Protein AF-A0A7C9DVL4-F1 (afdb_monomer_lite)

InterPro domains:
  IPR001087 GDSL lipase/esterase [PF00657] (24-163)
  IPR036514 SGNH hydrolase superfamily [G3DSA:3.40.50.1110] (20-164)
  IPR044552 GDSL esterase/lipase GLIP1-5/GLL25 [PTHR45966] (24-163)

Structure (mmCIF, N/CA/C/O backbone):
data_AF-A0A7C9DVL4-F1
#
_entry.id   AF-A0A7C9DVL4-F1
#
loop_
_atom_site.group_PDB
_atom_site.id
_atom_site.type_symbol
_atom_site.label_atom_id
_atom_site.label_alt_id
_atom_site.label_comp_id
_atom_site.label_asym_id
_atom_site.label_entity_id
_atom_site.label_seq_id
_atom_site.pdbx_PDB_ins_code
_atom_site.Cartn_x
_atom_site.Cartn_y
_atom_site.Cartn_z
_atom_site.occupancy
_atom_site.B_iso_or_equiv
_atom_site.auth_seq_id
_atom_site.auth_comp_id
_atom_site.auth_asym_id
_atom_site.auth_atom_id
_atom_site.pdbx_PDB_model_num
ATOM 1 N N . VAL A 1 1 ? -5.302 -23.979 15.397 1.00 28.20 1 VAL A N 1
ATOM 2 C CA . VAL A 1 1 ? -4.785 -22.650 15.802 1.00 28.20 1 VAL A CA 1
ATOM 3 C C . VAL A 1 1 ? -5.738 -21.597 15.249 1.00 28.20 1 VAL A C 1
ATOM 5 O O . VAL A 1 1 ? -5.892 -21.516 14.040 1.00 28.20 1 VAL A O 1
ATOM 8 N N . LEU A 1 2 ? -6.491 -20.924 16.126 1.00 23.06 2 LEU A N 1
ATOM 9 C CA . LEU A 1 2 ? -7.558 -19.970 15.787 1.00 23.06 2 LEU A CA 1
ATOM 10 C C . LEU A 1 2 ? -6.988 -18.734 15.062 1.00 23.06 2 LEU A C 1
ATOM 12 O O . LEU A 1 2 ? -6.242 -17.966 15.665 1.00 23.06 2 LEU A O 1
ATOM 16 N N . PHE A 1 3 ? -7.382 -18.495 13.810 1.00 25.14 3 PHE A N 1
ATOM 17 C CA . PHE A 1 3 ? -7.112 -17.235 13.111 1.00 25.14 3 PHE A CA 1
ATOM 18 C C . PHE A 1 3 ? -8.127 -16.173 13.559 1.00 25.14 3 PHE A C 1
ATOM 20 O O . PHE A 1 3 ? -9.204 -16.042 12.986 1.00 25.14 3 PHE A O 1
ATOM 27 N N . ARG A 1 4 ? -7.804 -15.410 14.608 1.00 27.41 4 ARG A N 1
ATOM 28 C CA . ARG A 1 4 ? -8.472 -14.131 14.889 1.00 27.41 4 ARG A CA 1
ATOM 29 C C . ARG A 1 4 ? -7.526 -12.998 14.486 1.00 27.41 4 ARG A C 1
ATOM 31 O O . ARG A 1 4 ? -6.366 -12.990 14.884 1.00 27.41 4 ARG A O 1
ATOM 38 N N . SER A 1 5 ? -8.063 -12.077 13.684 1.00 27.39 5 SER A N 1
ATOM 39 C CA . SER A 1 5 ? -7.445 -10.843 13.171 1.00 27.39 5 SER A CA 1
ATOM 40 C C . SER A 1 5 ? -6.625 -10.984 11.886 1.00 27.39 5 SER A C 1
ATOM 42 O O . SER A 1 5 ? -5.397 -11.071 11.900 1.00 27.39 5 SER A O 1
ATOM 44 N N . LEU A 1 6 ? -7.335 -10.922 10.756 1.00 29.94 6 LEU A N 1
ATOM 45 C CA . LEU A 1 6 ? -6.768 -10.787 9.420 1.00 29.94 6 LEU A CA 1
ATOM 46 C C . LEU A 1 6 ? -7.499 -9.648 8.692 1.00 29.94 6 LEU A C 1
ATOM 48 O O . LEU A 1 6 ? -8.705 -9.743 8.474 1.00 29.94 6 LEU A O 1
ATOM 52 N N . ARG A 1 7 ? -6.819 -8.524 8.414 1.00 38.22 7 ARG A N 1
ATOM 53 C CA . ARG A 1 7 ? -7.436 -7.317 7.817 1.00 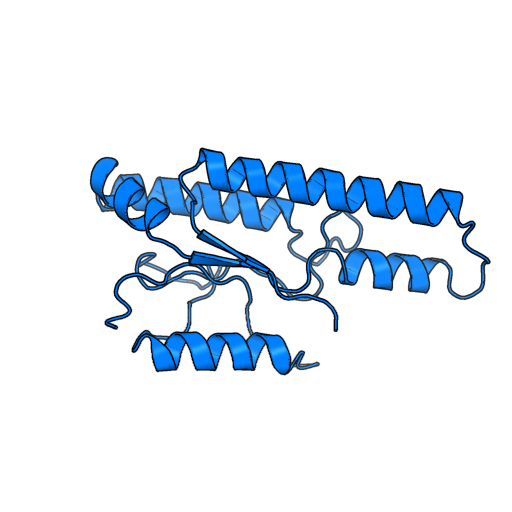38.22 7 ARG A CA 1
ATOM 54 C C . ARG A 1 7 ? -6.453 -6.504 6.980 1.00 38.22 7 ARG A C 1
ATOM 56 O O . ARG A 1 7 ? -5.449 -6.108 7.530 1.00 38.22 7 ARG A O 1
ATOM 63 N N . LEU A 1 8 ? -6.862 -6.132 5.765 1.00 37.38 8 LEU A N 1
ATOM 64 C CA . LEU A 1 8 ? -6.271 -5.170 4.809 1.00 37.38 8 LEU A CA 1
ATOM 65 C C . LEU A 1 8 ? -5.577 -5.806 3.594 1.00 37.38 8 LEU A C 1
ATOM 67 O O . LEU A 1 8 ? -4.366 -5.949 3.501 1.00 37.38 8 LEU A O 1
ATOM 71 N N . MET A 1 9 ? -6.389 -6.162 2.602 1.00 39.88 9 MET A N 1
ATOM 72 C CA . MET A 1 9 ? -5.908 -6.726 1.346 1.00 39.88 9 MET A CA 1
ATOM 73 C C . MET A 1 9 ? -6.188 -5.775 0.195 1.00 39.88 9 MET A C 1
ATOM 75 O O . MET A 1 9 ? -7.332 -5.397 -0.053 1.00 39.88 9 MET A O 1
ATOM 79 N N . LEU A 1 10 ? -5.122 -5.409 -0.507 1.00 34.91 10 LEU A N 1
ATOM 80 C CA . LEU A 1 10 ? -5.144 -4.605 -1.717 1.00 34.91 10 LEU A CA 1
ATOM 81 C C . LEU A 1 10 ? -5.549 -5.500 -2.908 1.00 34.91 10 LEU A C 1
ATOM 83 O O . LEU A 1 10 ? -4.799 -6.397 -3.254 1.00 34.91 10 LEU A O 1
ATOM 87 N N . SER A 1 11 ? -6.731 -5.281 -3.505 1.00 36.06 11 SER A N 1
ATOM 88 C CA . SER A 1 11 ? -6.993 -5.170 -4.969 1.00 36.06 11 SER A CA 1
ATOM 89 C C . SER A 1 11 ? -8.441 -5.444 -5.401 1.00 36.06 11 SER A C 1
ATOM 91 O O . SER A 1 11 ? -9.097 -6.379 -4.926 1.00 36.06 11 SER A O 1
ATOM 93 N N . GLN A 1 12 ? -8.973 -4.614 -6.319 1.00 37.31 12 GLN A N 1
ATOM 94 C CA . GLN A 1 12 ? -10.353 -4.690 -6.821 1.00 37.31 12 GLN A CA 1
ATOM 95 C C . GLN A 1 12 ? -10.485 -5.503 -8.110 1.00 37.31 12 GLN A C 1
ATOM 97 O O . GLN A 1 12 ? -9.599 -5.549 -8.955 1.00 37.31 12 GLN A O 1
ATOM 102 N N . ARG A 1 13 ? -11.647 -6.145 -8.228 1.00 33.88 13 ARG A N 1
ATOM 103 C CA . ARG A 1 13 ? -12.195 -6.801 -9.414 1.00 33.88 13 ARG A CA 1
ATOM 104 C C . ARG A 1 13 ? -12.927 -5.748 -10.253 1.00 33.88 13 ARG A C 1
ATOM 106 O O . ARG A 1 13 ? -13.837 -5.133 -9.711 1.00 33.88 13 ARG A O 1
ATOM 113 N N . LEU A 1 14 ? -12.602 -5.604 -11.539 1.00 34.69 14 LEU A N 1
ATOM 114 C CA . LEU A 1 14 ? -13.548 -5.222 -12.595 1.00 34.69 14 LEU A CA 1
ATOM 115 C C . LEU A 1 14 ? -13.080 -5.790 -13.945 1.00 34.69 14 LEU A C 1
ATOM 117 O O . LEU A 1 14 ? -11.909 -6.090 -14.146 1.00 34.69 14 LEU A O 1
ATOM 121 N N . LEU A 1 15 ? -14.081 -6.048 -14.777 1.00 31.39 15 LEU A N 1
ATOM 122 C CA . LEU A 1 15 ? -14.135 -6.923 -15.945 1.00 31.39 15 LEU A CA 1
ATOM 123 C C . LEU A 1 15 ? -13.159 -6.527 -17.068 1.00 31.39 15 LEU A C 1
ATOM 125 O O . LEU A 1 15 ? -12.993 -5.343 -17.330 1.00 31.39 15 LEU A O 1
ATOM 129 N N . GLN A 1 16 ? -12.646 -7.549 -17.775 1.00 29.28 16 GLN A N 1
ATOM 130 C CA . GLN A 1 16 ? -11.661 -7.553 -18.881 1.00 29.28 16 GLN A CA 1
ATOM 131 C C . GLN A 1 16 ? -10.206 -7.783 -18.410 1.00 29.28 16 GLN A C 1
ATOM 133 O O . GLN A 1 16 ? -9.458 -6.849 -18.150 1.00 29.28 16 GLN A O 1
ATOM 138 N N . GLY A 1 17 ? -9.800 -9.059 -18.326 1.00 34.09 17 GLY A N 1
ATOM 139 C CA . GLY A 1 17 ? -8.406 -9.468 -18.083 1.00 34.09 17 GLY A CA 1
ATOM 140 C C . GLY A 1 17 ? -8.127 -9.886 -16.640 1.00 34.09 17 GLY A C 1
ATOM 141 O O . GLY A 1 17 ? -7.572 -9.140 -15.840 1.00 34.09 17 GLY A O 1
ATOM 142 N N . ILE A 1 18 ? -8.534 -11.100 -16.287 1.00 36.97 18 ILE A N 1
ATOM 143 C CA . ILE A 1 18 ? -8.378 -11.640 -14.941 1.00 36.97 18 ILE A CA 1
ATOM 144 C C . ILE A 1 18 ? -6.893 -11.965 -14.681 1.00 36.97 18 ILE A C 1
ATOM 146 O O . ILE A 1 18 ? -6.359 -12.913 -15.249 1.00 36.97 18 ILE A O 1
ATOM 150 N N . HIS A 1 19 ? -6.242 -11.273 -13.741 1.00 49.50 19 HIS A N 1
ATOM 151 C CA . HIS A 1 19 ? -5.113 -11.865 -13.009 1.00 49.50 19 HIS A CA 1
ATOM 152 C C . HIS A 1 19 ? -5.696 -12.853 -11.982 1.00 49.50 19 HIS A C 1
ATOM 154 O O . HIS A 1 19 ? -5.961 -12.496 -10.832 1.00 49.50 19 HIS A O 1
ATOM 160 N N . HIS A 1 20 ? -5.997 -14.080 -12.427 1.00 48.81 20 HIS A N 1
ATOM 161 C CA . HIS A 1 20 ? -6.745 -15.092 -11.655 1.00 48.81 20 HIS A CA 1
ATOM 162 C C . HIS A 1 20 ? -6.143 -15.349 -10.266 1.00 48.81 20 HIS A C 1
ATOM 164 O O . HIS A 1 20 ? -6.876 -15.556 -9.302 1.00 48.81 20 HIS A O 1
ATOM 170 N N . SER A 1 21 ? -4.822 -15.251 -10.142 1.00 56.09 21 SER A N 1
ATOM 171 C CA . SER A 1 21 ? -4.053 -15.586 -8.943 1.00 56.09 21 SER A CA 1
ATOM 172 C C . SER A 1 21 ? -4.356 -14.677 -7.749 1.00 56.09 21 SER A C 1
ATOM 174 O O . SER A 1 21 ? -4.594 -15.169 -6.648 1.00 56.09 21 SER A O 1
ATOM 176 N N . ALA A 1 22 ? -4.398 -13.357 -7.956 1.00 62.06 22 ALA A N 1
ATOM 177 C CA . ALA A 1 22 ? -4.642 -12.399 -6.877 1.00 62.06 22 ALA A CA 1
ATOM 178 C C . ALA A 1 22 ? -6.089 -12.488 -6.367 1.00 62.06 22 ALA A C 1
ATOM 180 O O . ALA A 1 22 ? -6.340 -12.504 -5.164 1.00 62.06 22 ALA A O 1
ATOM 181 N N . PHE A 1 23 ? -7.072 -12.614 -7.271 1.00 67.88 23 PHE A N 1
ATOM 182 C CA . PHE A 1 23 ? -8.474 -12.803 -6.877 1.00 67.88 23 PHE A CA 1
ATOM 183 C C . PHE A 1 23 ? -8.695 -14.095 -6.084 1.00 67.88 23 PHE A C 1
ATOM 185 O O . PHE A 1 23 ? -9.399 -14.069 -5.075 1.00 67.88 23 PHE A O 1
ATOM 192 N N . LEU A 1 24 ? -8.070 -15.197 -6.502 1.00 67.44 24 LEU A N 1
ATOM 193 C CA . LEU A 1 24 ? -8.171 -16.478 -5.807 1.00 67.44 24 LEU A CA 1
ATOM 194 C C . LEU A 1 24 ? -7.501 -16.447 -4.433 1.00 67.44 24 LEU A C 1
ATOM 196 O O . LEU A 1 24 ? -8.101 -16.925 -3.474 1.00 67.44 24 LEU A O 1
ATOM 200 N N . LEU A 1 25 ? -6.322 -15.827 -4.310 1.00 70.50 25 LEU A N 1
ATOM 201 C CA . LEU A 1 25 ? -5.671 -15.630 -3.013 1.00 70.50 25 LEU A CA 1
ATOM 202 C C . LEU A 1 25 ? -6.577 -14.831 -2.068 1.00 70.50 25 LEU A C 1
ATOM 204 O O . LEU A 1 25 ? -6.744 -15.199 -0.906 1.00 70.50 25 LEU A O 1
ATOM 208 N N . LYS A 1 26 ? -7.238 -13.788 -2.586 1.00 68.44 26 LYS A N 1
ATOM 209 C CA . LYS A 1 26 ? -8.190 -12.996 -1.804 1.00 68.44 26 LYS A CA 1
ATOM 210 C C . LYS A 1 26 ? -9.396 -13.788 -1.338 1.00 68.44 26 LYS A C 1
ATOM 212 O O . LYS A 1 26 ? -9.740 -13.742 -0.159 1.00 68.44 26 LYS A O 1
ATOM 217 N N . LEU A 1 27 ? -10.006 -14.530 -2.252 1.00 70.44 27 LEU A N 1
ATOM 218 C CA . LEU A 1 27 ? -11.150 -15.373 -1.944 1.00 70.44 27 LEU A CA 1
ATOM 219 C C . LEU A 1 27 ? -10.791 -16.445 -0.911 1.00 70.44 27 LEU A C 1
ATOM 221 O O . LEU A 1 27 ? -11.521 -16.612 0.061 1.00 70.44 27 LEU A O 1
ATOM 225 N N . PHE A 1 28 ? -9.644 -17.105 -1.081 1.00 71.94 28 PHE A N 1
ATOM 226 C CA . PHE A 1 28 ? -9.153 -18.127 -0.162 1.00 71.94 28 PHE A CA 1
ATOM 227 C C . PHE A 1 28 ? -8.931 -17.571 1.246 1.00 71.94 28 PHE A C 1
ATOM 229 O O . PHE A 1 28 ? -9.367 -18.172 2.227 1.00 71.94 28 PHE A O 1
ATOM 236 N N . ILE A 1 29 ? -8.292 -16.404 1.353 1.00 71.31 29 ILE A N 1
ATOM 237 C CA . ILE A 1 29 ? -8.017 -15.763 2.639 1.00 71.31 29 ILE A CA 1
ATOM 238 C C . ILE A 1 29 ? -9.318 -15.316 3.325 1.00 71.31 29 ILE A C 1
ATOM 240 O O . ILE A 1 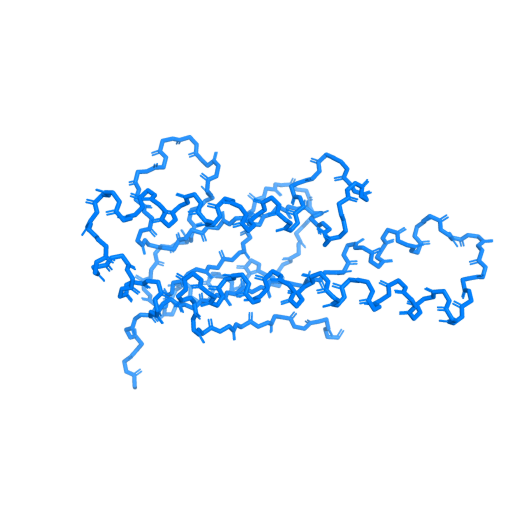29 ? -9.511 -15.615 4.505 1.00 71.31 29 ILE A O 1
ATOM 244 N N . SER A 1 30 ? -10.236 -14.663 2.601 1.00 72.75 30 SER A N 1
ATOM 245 C CA . SER A 1 30 ? -11.551 -14.278 3.136 1.00 72.75 30 SER A CA 1
ATOM 246 C C . SER A 1 30 ? -12.352 -15.491 3.609 1.00 72.75 30 SER A C 1
ATOM 248 O O . SER A 1 30 ? -12.872 -15.485 4.725 1.00 72.75 30 SER A O 1
ATOM 250 N N . GLN A 1 31 ? -12.399 -16.557 2.805 1.00 76.19 31 GLN A N 1
ATOM 251 C CA . GLN A 1 31 ? -13.126 -17.781 3.136 1.00 76.19 31 GLN A CA 1
ATOM 252 C C . GLN A 1 31 ? -12.518 -18.499 4.347 1.00 76.19 31 GLN A C 1
ATOM 254 O O . GLN A 1 31 ? -13.250 -18.899 5.249 1.00 76.19 31 GLN A O 1
ATOM 259 N N . SER A 1 32 ? -11.187 -18.594 4.414 1.00 72.06 32 SER A N 1
ATOM 260 C CA . SER A 1 32 ? -10.474 -19.212 5.541 1.00 72.06 32 SER A CA 1
ATOM 261 C C . SER A 1 32 ? -10.640 -18.428 6.846 1.00 72.06 32 SER A C 1
ATOM 263 O O . SER A 1 32 ? -10.648 -19.015 7.925 1.00 72.06 32 SER A O 1
ATOM 265 N N . ALA A 1 33 ? -10.787 -17.103 6.758 1.00 70.31 33 ALA A N 1
ATOM 266 C CA . ALA A 1 33 ? -11.014 -16.229 7.907 1.00 70.31 33 ALA A CA 1
ATOM 267 C C . ALA A 1 33 ? -12.501 -16.085 8.291 1.00 70.31 33 ALA A C 1
ATOM 269 O O . ALA A 1 33 ? -12.800 -15.447 9.301 1.00 70.31 33 ALA A O 1
ATOM 270 N N . GLY A 1 34 ? -13.433 -16.633 7.500 1.00 76.06 34 GLY A N 1
ATOM 271 C CA . GLY A 1 34 ? -14.874 -16.438 7.695 1.00 76.06 34 GLY A CA 1
ATOM 272 C C . GLY A 1 34 ? -15.319 -14.977 7.539 1.00 76.06 34 GLY A C 1
ATOM 273 O O . GLY A 1 34 ? -16.277 -14.552 8.182 1.00 76.06 34 GLY A O 1
ATOM 274 N N . LEU A 1 35 ? -14.601 -14.192 6.730 1.00 75.12 35 LEU A N 1
ATOM 275 C CA . LEU A 1 35 ? -14.854 -12.768 6.507 1.00 75.12 35 LEU A CA 1
ATOM 276 C C . LEU A 1 35 ? -15.428 -12.521 5.105 1.00 75.12 35 LEU A C 1
ATOM 278 O O . LEU A 1 35 ? -15.110 -13.262 4.171 1.00 75.12 35 LEU A O 1
ATOM 282 N N . PRO A 1 36 ? -16.237 -11.459 4.917 1.00 79.12 36 PRO A N 1
ATOM 283 C CA . PRO A 1 36 ? -16.629 -11.040 3.579 1.00 79.12 36 PRO A CA 1
ATOM 284 C C . PRO A 1 36 ? -15.399 -10.633 2.756 1.00 79.12 36 PRO A C 1
ATOM 286 O O . PRO A 1 36 ? -14.325 -10.337 3.289 1.00 79.12 36 PRO A O 1
ATOM 289 N N . LEU A 1 37 ? -15.558 -10.608 1.433 1.00 77.69 37 LEU A N 1
ATOM 290 C CA . LEU A 1 37 ? -14.533 -10.053 0.555 1.00 77.69 37 LEU A CA 1
ATOM 291 C C . LEU A 1 37 ? -14.322 -8.560 0.873 1.00 77.69 37 LEU A C 1
ATOM 293 O O . LEU A 1 37 ? -15.314 -7.846 1.043 1.00 77.69 37 LEU A O 1
ATOM 297 N N . PRO A 1 38 ? -13.065 -8.076 0.920 1.00 78.38 38 PRO A N 1
ATOM 298 C CA . PRO A 1 38 ? -12.772 -6.672 1.167 1.00 78.38 38 PRO A CA 1
ATOM 299 C C . PRO A 1 38 ? -13.463 -5.760 0.157 1.00 78.38 38 PRO A C 1
ATOM 301 O O . PRO A 1 38 ? -13.355 -5.953 -1.060 1.00 78.38 38 PRO A O 1
ATOM 304 N N . GLU A 1 39 ? -14.145 -4.740 0.668 1.00 82.94 39 GLU A N 1
ATOM 305 C CA . GLU A 1 39 ? -14.821 -3.775 -0.186 1.00 82.94 39 GLU A CA 1
ATOM 306 C C . GLU A 1 39 ? -13.830 -2.756 -0.763 1.00 82.94 39 GLU A C 1
ATOM 308 O O . GLU A 1 39 ? -12.845 -2.402 -0.109 1.00 82.94 39 GLU A O 1
ATOM 313 N N . PRO A 1 40 ? -14.077 -2.246 -1.977 1.00 84.44 40 PRO A N 1
ATOM 314 C CA . PRO A 1 40 ? -13.249 -1.202 -2.560 1.00 84.44 40 PRO A CA 1
ATOM 315 C C . PRO A 1 40 ? -13.400 0.113 -1.800 1.00 84.44 40 PRO A C 1
ATOM 317 O O . PRO A 1 40 ? -14.526 0.536 -1.537 1.00 84.44 40 PRO A O 1
ATOM 320 N N . TYR A 1 41 ? -12.291 0.800 -1.521 1.00 84.38 41 TYR A N 1
ATOM 321 C CA . TYR A 1 41 ? -12.316 2.080 -0.805 1.00 84.38 41 TYR A CA 1
ATOM 322 C C . TYR A 1 41 ? -13.169 3.138 -1.518 1.00 84.38 41 TYR A C 1
ATOM 324 O O . TYR A 1 41 ? -13.927 3.858 -0.876 1.00 84.38 41 TYR A O 1
ATOM 332 N N . LEU A 1 42 ? -13.099 3.184 -2.851 1.00 85.44 42 LEU A N 1
ATOM 333 C CA . LEU A 1 42 ? -13.840 4.144 -3.673 1.00 85.44 42 LEU A CA 1
ATOM 334 C C . LEU A 1 42 ? -15.295 3.732 -3.950 1.00 85.44 42 LEU A C 1
ATOM 336 O O . LEU A 1 42 ? -15.970 4.366 -4.760 1.00 85.44 42 LEU A O 1
ATOM 340 N N . ARG A 1 43 ? -15.809 2.675 -3.305 1.00 86.06 43 ARG A N 1
ATOM 341 C CA . ARG A 1 43 ? -17.212 2.280 -3.460 1.00 86.06 43 ARG A CA 1
ATOM 342 C C . ARG A 1 43 ? -18.129 3.362 -2.864 1.00 86.06 43 ARG A C 1
ATOM 344 O O . ARG A 1 43 ? -18.010 3.663 -1.673 1.00 86.06 43 ARG A O 1
ATOM 351 N N . PRO A 1 44 ? -19.101 3.895 -3.628 1.00 84.06 44 PRO A N 1
ATOM 352 C CA . PRO A 1 44 ? -20.082 4.826 -3.083 1.00 84.06 44 PRO A CA 1
ATOM 353 C C . PRO A 1 44 ? -20.844 4.213 -1.900 1.00 84.06 44 PRO A C 1
ATOM 355 O O . PRO A 1 44 ? -21.314 3.075 -1.968 1.00 84.06 44 PRO A O 1
ATOM 358 N N . GLY A 1 45 ? -20.970 4.969 -0.807 1.00 83.94 45 GLY A N 1
ATOM 359 C CA . GLY A 1 45 ? -21.710 4.540 0.384 1.00 83.94 45 GLY A CA 1
ATOM 360 C C . GLY A 1 45 ? -20.957 3.590 1.322 1.00 83.94 45 GLY A C 1
ATOM 361 O O . GLY A 1 45 ? -21.590 2.983 2.189 1.00 83.94 45 GLY A O 1
ATOM 362 N N . LEU A 1 46 ? -19.634 3.455 1.187 1.00 82.44 46 LEU A N 1
ATOM 363 C CA . LEU A 1 46 ? -18.808 2.718 2.143 1.00 82.44 46 LEU A CA 1
ATOM 364 C C . LEU A 1 46 ? -18.854 3.391 3.529 1.00 82.44 46 LEU A C 1
ATOM 366 O O . LEU A 1 46 ? -18.421 4.530 3.697 1.00 82.44 46 LEU A O 1
ATOM 370 N N . LYS A 1 47 ? -19.392 2.683 4.529 1.00 79.75 47 LYS A N 1
ATOM 371 C CA . LYS A 1 47 ? -19.553 3.195 5.907 1.00 79.75 47 LYS A CA 1
ATOM 372 C C . LYS A 1 47 ? -18.649 2.515 6.930 1.00 79.75 47 LYS A C 1
ATOM 374 O O . LYS A 1 47 ? -18.434 3.067 8.007 1.00 79.75 47 LYS A O 1
ATOM 379 N N . THR A 1 48 ? -18.147 1.322 6.618 1.00 79.38 48 THR A N 1
ATOM 380 C CA . THR A 1 48 ? -17.462 0.456 7.579 1.00 79.38 48 THR A CA 1
ATOM 381 C C . THR A 1 48 ? -16.110 0.021 7.039 1.00 79.38 48 THR A C 1
ATOM 383 O O . THR A 1 48 ? -16.029 -0.629 6.006 1.00 79.38 48 THR A O 1
ATOM 386 N N . TYR A 1 49 ? -15.054 0.332 7.788 1.00 79.75 49 TYR A N 1
ATOM 387 C CA . TYR A 1 49 ? -13.665 0.036 7.413 1.00 79.75 49 TYR A CA 1
ATOM 388 C C . TYR A 1 49 ? -13.087 -1.181 8.144 1.00 79.75 49 TYR A C 1
ATOM 390 O O . TYR A 1 49 ? -11.953 -1.594 7.916 1.00 79.75 49 TYR A O 1
ATOM 398 N N . THR A 1 50 ? -13.864 -1.774 9.050 1.00 74.19 50 THR A N 1
ATOM 399 C CA . THR A 1 50 ? -13.393 -2.853 9.913 1.00 74.19 50 THR A CA 1
ATOM 400 C C . THR A 1 50 ? -13.265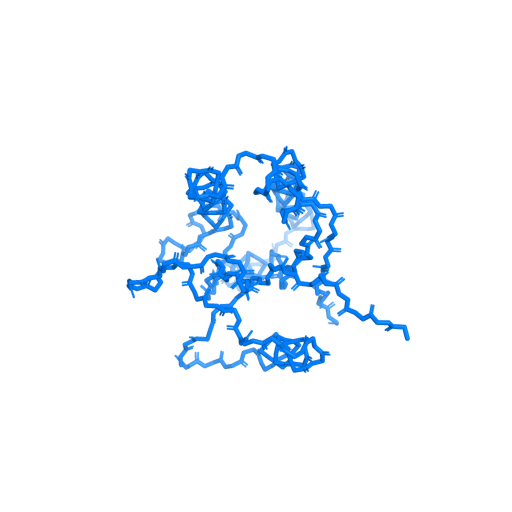 -4.174 9.164 1.00 74.19 50 THR A C 1
ATOM 402 O O . THR A 1 50 ? -12.324 -4.900 9.421 1.00 74.19 50 THR A O 1
ATOM 405 N N . ASN A 1 51 ? -14.106 -4.503 8.187 1.00 75.25 51 ASN A N 1
ATOM 406 C CA . ASN A 1 51 ? -14.092 -5.839 7.565 1.00 75.25 51 ASN A CA 1
ATOM 407 C C . ASN A 1 51 ? -13.020 -6.037 6.474 1.00 75.25 51 ASN A C 1
ATOM 409 O O . ASN A 1 51 ? -13.092 -6.986 5.702 1.00 75.25 51 ASN A O 1
ATOM 413 N N . GLY A 1 52 ? -12.002 -5.174 6.449 1.00 75.31 52 GLY A N 1
ATOM 414 C CA . GLY A 1 52 ? -10.984 -5.146 5.407 1.00 75.31 52 GLY A CA 1
ATOM 415 C C . GLY A 1 52 ? -11.423 -4.276 4.234 1.00 75.31 52 GLY A C 1
ATOM 416 O O . GLY A 1 52 ? -12.549 -4.375 3.754 1.00 75.31 52 GLY A O 1
ATOM 417 N N . ILE A 1 53 ? -10.511 -3.417 3.788 1.00 84.25 53 ILE A N 1
ATOM 418 C CA . ILE A 1 53 ? -10.715 -2.489 2.678 1.00 84.25 53 ILE A CA 1
ATOM 419 C C . ILE A 1 53 ? -9.647 -2.739 1.632 1.00 84.25 53 ILE A C 1
ATOM 421 O O . ILE A 1 53 ? -8.500 -3.060 1.950 1.00 84.25 53 ILE A O 1
ATOM 425 N N . ASN A 1 54 ? -10.057 -2.568 0.390 1.00 83.88 54 ASN A N 1
ATOM 426 C CA . ASN A 1 54 ? -9.244 -2.756 -0.778 1.00 83.88 54 ASN A CA 1
ATOM 427 C C . ASN A 1 54 ? -9.013 -1.410 -1.484 1.00 83.88 54 ASN A C 1
ATOM 429 O O . ASN A 1 54 ? -9.956 -0.761 -1.937 1.00 83.88 54 ASN A O 1
ATOM 433 N N . PHE A 1 55 ? -7.741 -1.038 -1.613 1.00 84.19 55 PHE A N 1
ATOM 434 C CA . PHE A 1 55 ? -7.310 0.196 -2.268 1.00 84.19 55 PHE A CA 1
ATOM 435 C C . PHE A 1 55 ? -6.739 -0.020 -3.672 1.00 84.19 55 PHE A C 1
ATOM 437 O O . PHE A 1 55 ? -6.523 0.958 -4.377 1.00 84.19 55 PHE A O 1
ATOM 444 N N . ALA A 1 56 ? -6.472 -1.259 -4.098 1.00 77.69 56 ALA A N 1
ATOM 445 C CA . ALA A 1 56 ? -5.691 -1.447 -5.315 1.00 77.69 56 ALA A CA 1
ATOM 446 C C . ALA A 1 56 ? -6.497 -1.237 -6.593 1.00 77.69 56 ALA A C 1
ATOM 448 O O . ALA A 1 56 ? -7.632 -1.702 -6.738 1.00 77.69 56 ALA A O 1
ATOM 449 N N . SER A 1 57 ? -5.824 -0.589 -7.538 1.00 79.94 57 SER A N 1
ATOM 450 C CA . SER A 1 57 ? -6.305 -0.312 -8.882 1.00 79.94 57 SER A CA 1
ATOM 451 C C . SER A 1 57 ? -5.637 -1.222 -9.903 1.00 79.94 57 SER A C 1
ATOM 453 O O . SER A 1 57 ? -4.444 -1.524 -9.818 1.00 79.94 57 SER A O 1
ATOM 455 N N . ALA A 1 58 ? -6.401 -1.614 -10.921 1.00 75.31 58 ALA A N 1
ATOM 456 C CA . ALA A 1 58 ? -5.844 -2.271 -12.092 1.00 75.31 58 ALA A CA 1
ATOM 457 C C . ALA A 1 58 ? -4.801 -1.361 -12.756 1.00 75.31 58 ALA A C 1
ATOM 459 O O . ALA A 1 58 ? -4.963 -0.140 -12.788 1.00 75.31 58 ALA A O 1
ATOM 460 N N . SER A 1 59 ? -3.738 -1.964 -13.294 1.00 78.00 59 SER A N 1
ATOM 461 C CA . SER A 1 59 ? -2.630 -1.242 -13.935 1.00 78.00 59 SER A CA 1
ATOM 462 C C . SER A 1 59 ? -1.917 -0.212 -13.047 1.00 78.00 59 SER A C 1
ATOM 464 O O . SER A 1 59 ? -1.227 0.652 -13.582 1.00 78.00 59 SER A O 1
ATOM 466 N N . ALA A 1 60 ? -2.069 -0.282 -11.720 1.00 81.00 60 ALA A N 1
ATOM 467 C CA . ALA A 1 60 ? -1.361 0.609 -10.814 1.00 81.00 60 ALA A CA 1
ATOM 468 C C . ALA A 1 60 ? 0.154 0.448 -10.967 1.00 81.00 60 ALA A C 1
ATOM 470 O O . ALA A 1 60 ? 0.673 -0.674 -10.967 1.00 81.00 60 ALA A O 1
ATOM 471 N N . CYS A 1 61 ? 0.831 1.581 -11.083 1.00 83.88 61 CYS A N 1
ATOM 472 C CA . CYS A 1 61 ? 2.281 1.685 -11.107 1.00 83.88 61 CYS A CA 1
ATOM 473 C C . CYS A 1 61 ? 2.778 2.230 -9.767 1.00 83.88 61 CYS A C 1
ATOM 475 O O . CYS A 1 61 ? 2.041 2.906 -9.043 1.00 83.88 61 CYS A O 1
ATOM 477 N N . VAL A 1 62 ? 4.023 1.913 -9.432 1.00 86.50 62 VAL A N 1
ATOM 478 C CA . VAL A 1 62 ? 4.720 2.519 -8.293 1.00 86.50 62 VAL A CA 1
ATOM 479 C C . VAL A 1 62 ? 5.145 3.934 -8.644 1.00 86.50 62 VAL A C 1
ATOM 481 O O . VAL A 1 62 ? 4.987 4.843 -7.833 1.00 86.50 62 VAL A O 1
ATOM 484 N N . LEU A 1 63 ? 5.682 4.110 -9.850 1.00 88.06 63 LEU A N 1
ATOM 485 C CA . LEU A 1 63 ? 6.101 5.404 -10.352 1.00 88.06 63 LEU A CA 1
ATOM 486 C C . LEU A 1 63 ? 4.875 6.197 -10.814 1.00 88.06 63 LEU A C 1
ATOM 488 O O . LEU A 1 63 ? 4.036 5.719 -11.586 1.00 88.06 63 LEU A O 1
ATOM 492 N N . VAL A 1 64 ? 4.788 7.433 -10.331 1.00 86.94 64 VAL A N 1
ATOM 493 C CA . VAL A 1 64 ? 3.708 8.365 -10.663 1.00 86.94 64 VAL A CA 1
ATOM 494 C C . VAL A 1 64 ? 3.806 8.759 -12.137 1.00 86.94 64 VAL A C 1
ATOM 496 O O . VAL A 1 64 ? 4.891 8.970 -12.673 1.00 86.94 64 VAL A O 1
ATOM 499 N N . GLY A 1 65 ? 2.661 8.861 -12.811 1.00 81.25 65 GLY A N 1
ATOM 500 C CA . GLY A 1 65 ? 2.588 9.350 -14.191 1.00 81.25 65 GLY A CA 1
ATOM 501 C C . GLY A 1 65 ? 2.902 8.319 -15.280 1.00 81.25 65 GLY A C 1
ATOM 502 O O . GLY A 1 65 ? 2.628 8.593 -16.444 1.00 81.25 65 GLY A O 1
ATOM 503 N N . VAL A 1 66 ? 3.370 7.112 -14.933 1.00 80.06 66 VAL A N 1
ATOM 504 C CA . VAL A 1 66 ? 3.581 6.019 -15.908 1.00 80.06 66 VAL A CA 1
ATOM 505 C C . VAL A 1 66 ? 2.262 5.593 -16.560 1.00 80.06 66 VAL A C 1
ATOM 507 O O . VAL A 1 66 ? 2.207 5.298 -17.753 1.00 80.06 66 VAL A O 1
ATOM 510 N N . ARG A 1 67 ? 1.170 5.594 -15.787 1.00 81.25 67 ARG A N 1
ATOM 511 C CA . ARG A 1 67 ? -0.196 5.370 -16.280 1.00 81.25 67 ARG A CA 1
ATOM 512 C C . ARG A 1 67 ? -1.160 6.358 -15.629 1.00 81.25 67 ARG A C 1
ATOM 514 O O . ARG A 1 67 ? -1.794 6.004 -14.642 1.00 81.25 67 ARG A O 1
ATOM 521 N N . PRO A 1 68 ? -1.321 7.571 -16.189 1.00 78.94 68 PRO A N 1
ATOM 522 C CA . PRO A 1 68 ? -2.103 8.644 -15.565 1.00 78.94 68 PRO A CA 1
ATOM 523 C C . PRO A 1 68 ? -3.581 8.304 -15.325 1.00 78.94 68 PRO A C 1
ATOM 525 O O . PRO A 1 68 ? -4.220 8.889 -14.461 1.00 78.94 68 PRO A O 1
ATOM 528 N N . ALA A 1 69 ? -4.134 7.361 -16.093 1.00 80.69 69 ALA A N 1
ATOM 529 C CA . ALA A 1 69 ? -5.512 6.901 -15.936 1.00 80.69 69 ALA A CA 1
ATOM 530 C C . ALA A 1 69 ? -5.703 5.884 -14.790 1.00 80.69 69 ALA A C 1
ATOM 532 O O . ALA A 1 69 ? -6.840 5.554 -14.457 1.00 80.69 69 ALA A O 1
ATOM 533 N N . ALA A 1 70 ? -4.618 5.352 -14.215 1.00 79.19 70 ALA A N 1
ATOM 534 C CA . ALA A 1 70 ? -4.662 4.403 -13.107 1.00 79.19 70 ALA A CA 1
ATOM 535 C C . ALA A 1 70 ? -4.378 5.108 -11.775 1.00 79.19 70 ALA A C 1
ATOM 537 O O . ALA A 1 70 ? -3.612 6.066 -11.715 1.00 79.19 70 ALA A O 1
ATOM 538 N N . ILE A 1 71 ? -4.954 4.590 -10.687 1.00 83.56 71 ILE A N 1
ATOM 539 C CA . ILE A 1 71 ? -4.616 5.043 -9.334 1.00 83.56 71 ILE A CA 1
ATOM 540 C C . ILE A 1 71 ? -3.279 4.402 -8.958 1.00 83.56 71 ILE A C 1
ATOM 542 O O . ILE A 1 71 ? -3.211 3.197 -8.682 1.00 83.56 71 ILE A O 1
ATOM 546 N N . ASP A 1 72 ? -2.219 5.204 -8.987 1.00 85.81 72 ASP A N 1
ATOM 547 C CA . ASP A 1 72 ? -0.869 4.773 -8.636 1.00 85.81 72 ASP A CA 1
ATOM 548 C C . ASP A 1 72 ? -0.738 4.383 -7.156 1.00 85.81 72 ASP A C 1
ATOM 550 O O . ASP A 1 72 ? -1.629 4.598 -6.329 1.00 85.81 72 ASP A O 1
ATOM 554 N N . PHE A 1 73 ? 0.384 3.752 -6.820 1.00 86.38 73 PHE A N 1
ATOM 555 C CA . PHE A 1 73 ? 0.616 3.255 -5.471 1.00 86.38 73 PHE A CA 1
ATOM 556 C C . PHE A 1 73 ? 0.687 4.377 -4.425 1.00 86.38 73 PHE A C 1
ATOM 558 O O . PHE A 1 73 ? 0.259 4.170 -3.289 1.00 86.38 73 PHE A O 1
ATOM 565 N N . THR A 1 74 ? 1.138 5.575 -4.809 1.00 89.81 74 THR A N 1
ATOM 566 C CA . THR A 1 74 ? 1.155 6.737 -3.912 1.00 89.81 74 THR A CA 1
ATOM 567 C C . THR A 1 74 ? -0.267 7.113 -3.508 1.00 89.81 74 THR A C 1
ATOM 569 O O . THR A 1 74 ? -0.571 7.184 -2.317 1.00 89.81 74 THR A O 1
ATOM 572 N N . ALA A 1 75 ? -1.172 7.252 -4.476 1.00 88.81 75 ALA A N 1
ATOM 573 C CA . ALA A 1 75 ? -2.574 7.566 -4.217 1.00 88.81 75 ALA A CA 1
ATOM 574 C C . ALA A 1 75 ? -3.269 6.486 -3.366 1.00 88.81 75 ALA A C 1
ATOM 576 O O . ALA A 1 75 ? -4.051 6.807 -2.470 1.00 88.81 75 ALA A O 1
ATOM 577 N N . GLN A 1 76 ? -2.945 5.204 -3.574 1.00 88.19 76 GLN A N 1
ATOM 578 C CA . GLN A 1 76 ? -3.476 4.112 -2.745 1.00 88.19 76 GLN A CA 1
ATOM 579 C C . GLN A 1 76 ? -3.051 4.230 -1.274 1.00 88.19 76 GLN A C 1
ATOM 581 O O . GLN A 1 76 ? -3.845 3.942 -0.374 1.00 88.19 76 GLN A O 1
ATOM 586 N N . VAL A 1 77 ? -1.815 4.664 -1.018 1.00 89.94 77 VAL A N 1
ATOM 587 C CA . VAL A 1 77 ? -1.292 4.886 0.339 1.00 89.94 77 VAL A CA 1
ATOM 588 C C . VAL A 1 77 ? -1.931 6.115 0.988 1.00 89.94 77 VAL A C 1
ATOM 590 O O . VAL A 1 77 ? -2.243 6.076 2.181 1.00 89.94 77 VAL A O 1
ATOM 593 N N . GLU A 1 78 ? -2.198 7.175 0.226 1.00 90.94 78 GLU A N 1
ATOM 594 C CA . GLU A 1 78 ? -2.932 8.337 0.744 1.00 90.94 78 GLU A CA 1
ATOM 595 C C . GLU A 1 78 ? -4.375 7.980 1.116 1.00 90.94 78 GLU A C 1
ATOM 597 O O . GLU A 1 78 ? -4.827 8.295 2.216 1.00 90.94 78 GLU A O 1
ATOM 602 N N . TYR A 1 79 ? -5.076 7.203 0.288 1.00 89.88 79 TYR A N 1
ATOM 603 C CA . TYR A 1 79 ? -6.398 6.682 0.647 1.00 89.88 79 TYR A CA 1
ATOM 604 C C . TYR A 1 79 ? -6.378 5.813 1.905 1.00 89.88 79 TYR A C 1
ATOM 606 O O . TYR A 1 79 ? -7.308 5.857 2.716 1.00 89.88 79 TYR A O 1
ATOM 614 N N . PHE A 1 80 ? -5.311 5.041 2.103 1.00 89.62 80 PHE A N 1
ATOM 615 C CA . PHE A 1 80 ? -5.114 4.295 3.337 1.00 89.62 80 PHE A CA 1
ATOM 616 C C . PHE A 1 80 ? -4.976 5.227 4.554 1.00 89.62 80 PHE A C 1
ATOM 618 O O . PHE A 1 80 ? -5.637 4.994 5.571 1.00 89.62 80 PHE A O 1
ATOM 625 N N . ARG A 1 81 ? -4.196 6.312 4.453 1.00 91.75 81 ARG A N 1
ATOM 626 C CA . ARG A 1 81 ? -4.086 7.327 5.517 1.00 91.75 81 ARG A CA 1
ATOM 627 C C . ARG A 1 81 ? -5.423 8.000 5.811 1.00 91.75 81 ARG A C 1
ATOM 629 O O . ARG A 1 81 ? -5.808 8.112 6.975 1.00 91.75 81 ARG A O 1
ATOM 636 N N . GLU A 1 82 ? -6.166 8.396 4.783 1.00 92.12 82 GLU A N 1
ATOM 637 C CA . GLU A 1 82 ? -7.503 8.977 4.949 1.00 92.12 82 GLU A CA 1
ATOM 638 C C . GLU A 1 82 ? -8.457 8.023 5.674 1.00 92.12 82 GLU A C 1
ATOM 640 O O . GLU A 1 82 ? -9.189 8.424 6.583 1.00 92.12 82 GLU A O 1
ATOM 645 N N . MET A 1 83 ? -8.443 6.746 5.291 1.00 90.25 83 MET A N 1
ATOM 646 C CA . MET A 1 83 ? -9.252 5.707 5.922 1.00 90.25 83 MET A CA 1
ATOM 647 C C . MET A 1 83 ? -8.900 5.556 7.406 1.00 90.25 83 MET A C 1
ATOM 649 O O . MET A 1 83 ? -9.806 5.484 8.239 1.00 90.25 83 MET A O 1
ATOM 653 N N . ILE A 1 84 ? -7.613 5.612 7.763 1.00 90.12 84 ILE A N 1
ATOM 654 C CA . ILE A 1 84 ? -7.168 5.617 9.161 1.00 90.12 84 ILE A CA 1
ATOM 655 C C . ILE A 1 84 ? -7.740 6.812 9.928 1.00 90.12 84 ILE A C 1
ATOM 657 O O . ILE A 1 84 ? -8.233 6.633 11.044 1.00 90.12 84 ILE A O 1
ATOM 661 N N . GLN A 1 85 ? -7.706 8.015 9.351 1.00 92.38 85 GLN A N 1
ATOM 662 C CA . GLN A 1 85 ? -8.271 9.206 9.996 1.00 92.38 85 GLN A CA 1
ATOM 663 C C . GLN A 1 85 ? -9.779 9.051 10.224 1.00 92.38 85 GLN A C 1
ATOM 665 O O . GLN A 1 85 ? -10.267 9.280 11.333 1.00 92.38 85 GLN A O 1
ATOM 670 N N . LYS A 1 86 ? -10.511 8.553 9.220 1.00 90.75 86 LYS A N 1
ATOM 671 C CA . LYS A 1 86 ? -11.948 8.255 9.339 1.00 90.75 86 LYS A CA 1
ATOM 672 C C . LYS A 1 86 ? -12.224 7.205 10.417 1.00 90.75 86 LYS A C 1
ATOM 674 O O . LYS A 1 86 ? -13.155 7.367 11.203 1.00 90.75 86 LYS A O 1
ATOM 679 N N . MET A 1 87 ? -11.406 6.156 10.513 1.00 88.06 87 MET A N 1
ATOM 680 C CA . MET A 1 87 ? -11.530 5.155 11.578 1.00 88.06 87 MET A CA 1
ATOM 681 C C . MET A 1 87 ? -11.314 5.767 12.962 1.00 88.06 87 MET A C 1
ATOM 683 O O . MET A 1 87 ? -12.125 5.529 13.856 1.00 88.06 87 MET A O 1
ATOM 687 N N . LYS A 1 88 ? -10.260 6.571 13.139 1.00 92.00 88 LYS A N 1
ATOM 688 C CA . LYS A 1 88 ? -9.957 7.248 14.411 1.00 92.00 88 LYS A CA 1
ATOM 689 C C . LYS A 1 88 ? -11.115 8.147 14.852 1.00 92.00 88 LYS A C 1
ATOM 691 O O . LYS A 1 88 ? -11.491 8.104 16.019 1.00 92.00 88 LYS A O 1
ATOM 696 N N . GLN A 1 89 ? -11.732 8.874 13.919 1.00 92.44 89 GLN A N 1
ATOM 697 C CA . GLN A 1 89 ? -12.921 9.692 14.184 1.00 92.44 89 GLN A CA 1
ATOM 698 C C . GLN A 1 89 ? -14.152 8.853 14.563 1.00 92.44 89 GLN A C 1
ATOM 700 O O . GLN A 1 89 ? -14.888 9.223 15.471 1.00 92.44 89 GLN A O 1
ATOM 705 N N . GLN A 1 90 ? -14.382 7.718 13.895 1.00 89.69 90 GLN A N 1
ATOM 706 C CA . GLN A 1 90 ? -15.579 6.896 14.108 1.00 89.69 90 GLN A CA 1
ATOM 707 C C . GLN A 1 90 ? -15.544 6.043 15.381 1.00 89.69 90 GLN A C 1
ATOM 709 O O . GLN A 1 90 ? -16.589 5.813 15.985 1.00 89.69 90 GLN A O 1
ATOM 714 N N . MET A 1 91 ? -14.381 5.499 15.755 1.00 89.19 91 MET A N 1
ATOM 715 C CA . MET A 1 91 ? -14.282 4.511 16.843 1.00 89.19 91 MET A CA 1
ATOM 716 C C . MET A 1 91 ? -13.275 4.867 17.938 1.00 89.19 91 MET A C 1
ATOM 718 O O . MET A 1 91 ? -13.099 4.078 18.867 1.00 89.19 91 MET A O 1
ATOM 722 N N . GLY A 1 92 ? -12.631 6.030 17.835 1.00 93.06 92 GLY A N 1
ATOM 723 C CA . GLY A 1 92 ? -11.605 6.492 18.759 1.00 93.06 92 GLY A CA 1
ATOM 724 C C . GLY A 1 92 ? -10.197 6.027 18.382 1.00 93.06 92 GLY A C 1
ATOM 725 O O . GLY A 1 92 ? -9.992 4.984 17.755 1.00 93.06 92 GLY A O 1
ATOM 726 N N . GLN A 1 93 ? -9.211 6.820 18.803 1.00 93.06 93 GLN A N 1
ATOM 727 C CA . GLN A 1 93 ? -7.794 6.649 18.479 1.00 93.06 93 GLN A CA 1
ATOM 728 C C . GLN A 1 93 ? -7.241 5.280 18.901 1.00 93.06 93 GLN A C 1
ATOM 730 O O . GLN A 1 93 ? -6.612 4.589 18.101 1.00 93.06 93 GLN A O 1
ATOM 735 N N . GLU A 1 94 ? -7.482 4.879 20.149 1.00 92.62 94 GLU A N 1
ATOM 736 C CA . GLU A 1 94 ? -6.941 3.643 20.725 1.00 92.62 94 GLU A CA 1
ATOM 737 C C . GLU A 1 94 ? -7.482 2.404 20.002 1.00 92.62 94 GLU A C 1
ATOM 739 O O . GLU A 1 94 ? -6.724 1.546 19.544 1.00 92.62 94 GLU A O 1
ATOM 744 N N . LYS A 1 95 ? -8.805 2.350 19.818 1.00 88.19 95 LYS A N 1
ATOM 745 C CA . LYS A 1 95 ? -9.474 1.237 19.144 1.00 88.19 95 LYS A CA 1
ATOM 746 C C . LYS A 1 95 ? -9.072 1.144 17.673 1.00 88.19 95 LYS A C 1
ATOM 748 O O . LYS A 1 95 ? -8.823 0.040 17.190 1.00 88.19 95 LYS A O 1
ATOM 753 N N . ALA A 1 96 ? -8.957 2.276 16.975 1.00 87.38 96 ALA A N 1
ATOM 754 C CA . ALA A 1 96 ? -8.480 2.305 15.595 1.00 87.38 96 ALA A CA 1
ATOM 755 C C . ALA A 1 96 ? -7.038 1.785 15.489 1.00 87.38 96 ALA A C 1
ATOM 757 O O . ALA A 1 96 ? -6.778 0.874 14.706 1.00 87.38 96 ALA A O 1
ATOM 758 N N . ASN A 1 97 ? -6.124 2.282 16.328 1.00 88.06 97 ASN A N 1
ATOM 759 C CA . ASN A 1 97 ? -4.729 1.832 16.361 1.00 88.06 97 ASN A CA 1
ATOM 760 C C . ASN A 1 97 ? -4.610 0.328 16.661 1.00 88.06 97 ASN A C 1
ATOM 762 O O . ASN A 1 97 ? -3.796 -0.368 16.049 1.00 88.06 97 ASN A O 1
ATOM 766 N N . ASN A 1 98 ? -5.450 -0.201 17.554 1.00 85.88 98 ASN A N 1
ATOM 767 C CA . ASN A 1 98 ? -5.491 -1.633 17.837 1.00 85.88 98 ASN A CA 1
ATOM 768 C C . ASN A 1 98 ? -5.901 -2.432 16.584 1.00 85.88 98 ASN A C 1
ATOM 770 O O . ASN A 1 98 ? -5.201 -3.359 16.181 1.00 85.88 98 ASN A O 1
ATOM 774 N N . VAL A 1 99 ? -6.962 -2.015 15.883 1.00 85.75 99 VAL A N 1
ATOM 775 C CA . VAL A 1 99 ? -7.384 -2.671 14.630 1.00 85.75 99 VAL A CA 1
ATOM 776 C C . VAL A 1 99 ? -6.287 -2.619 13.558 1.00 85.75 99 VAL A C 1
ATOM 778 O O . VAL A 1 99 ? -6.033 -3.633 12.911 1.00 85.75 99 VAL A O 1
ATOM 781 N N . ILE A 1 100 ? -5.629 -1.470 13.388 1.00 86.62 100 ILE A N 1
ATOM 782 C CA . ILE A 1 100 ? -4.558 -1.250 12.399 1.00 86.62 100 ILE A CA 1
ATOM 783 C C . ILE A 1 100 ? -3.328 -2.120 12.712 1.00 86.62 100 ILE A C 1
ATOM 785 O O . ILE A 1 100 ? -2.770 -2.760 11.827 1.00 86.62 100 ILE A O 1
ATOM 789 N N . SER A 1 101 ? -2.925 -2.224 13.978 1.00 86.00 101 SER A N 1
ATOM 790 C CA . SER A 1 101 ? -1.762 -3.046 14.352 1.00 86.00 101 SER A CA 1
ATOM 791 C C . SER A 1 101 ? -2.001 -4.551 14.211 1.00 86.00 101 SER A C 1
ATOM 793 O O . SER A 1 101 ? -1.065 -5.312 13.953 1.00 86.00 101 SER A O 1
ATOM 795 N N . GLN A 1 102 ? -3.251 -4.999 14.347 1.00 84.94 102 GLN A N 1
ATOM 796 C CA . GLN A 1 102 ? -3.611 -6.404 14.162 1.00 84.94 102 GLN A CA 1
ATOM 797 C C . GLN A 1 102 ? -3.890 -6.781 12.703 1.00 84.94 102 GLN A C 1
ATOM 799 O O . GLN A 1 102 ? -3.922 -7.978 12.392 1.00 84.94 102 GLN A O 1
ATOM 804 N N . ALA A 1 103 ? -4.082 -5.788 11.836 1.00 83.56 103 ALA A N 1
ATOM 805 C CA . ALA A 1 103 ? -4.305 -5.951 10.411 1.00 83.56 103 ALA A CA 1
ATOM 806 C C . ALA A 1 103 ? -3.104 -6.611 9.698 1.00 83.56 103 ALA A C 1
ATOM 808 O O . ALA A 1 103 ? -1.947 -6.462 10.092 1.00 83.56 103 ALA A O 1
ATOM 809 N N . VAL A 1 104 ? -3.418 -7.376 8.653 1.00 84.19 104 VAL A N 1
ATOM 810 C CA . VAL A 1 104 ? -2.508 -7.986 7.682 1.00 84.19 104 VAL A CA 1
ATOM 811 C C . VAL A 1 104 ? -2.641 -7.253 6.357 1.00 84.19 104 VAL A C 1
ATOM 813 O O . VAL A 1 104 ? -3.700 -7.303 5.745 1.00 84.19 104 VAL A O 1
ATOM 816 N N . TYR A 1 105 ? -1.546 -6.642 5.925 1.00 83.62 105 TYR A N 1
ATOM 817 C CA . TYR A 1 105 ? -1.394 -5.837 4.724 1.00 83.62 105 TYR A CA 1
ATOM 818 C C . TYR A 1 105 ? -0.895 -6.714 3.582 1.00 83.62 105 TYR A C 1
ATOM 820 O O . TYR A 1 105 ? 0.282 -7.072 3.558 1.00 83.62 105 TYR A O 1
ATOM 828 N N . LEU A 1 106 ? -1.779 -7.081 2.657 1.00 82.06 106 LEU A N 1
ATOM 829 C CA . LEU A 1 106 ? -1.397 -7.828 1.459 1.00 82.06 106 LEU A CA 1
ATOM 830 C C . LEU A 1 106 ? -1.109 -6.873 0.310 1.00 82.06 106 LEU A C 1
ATOM 832 O O . LEU A 1 106 ? -1.973 -6.069 -0.046 1.00 82.06 106 LEU A O 1
ATOM 836 N N . PHE A 1 107 ? 0.058 -7.040 -0.297 1.00 79.50 107 PHE A N 1
ATOM 837 C CA . PHE A 1 107 ? 0.440 -6.384 -1.533 1.00 79.50 107 PHE A CA 1
ATOM 838 C C . PHE A 1 107 ? 0.534 -7.421 -2.649 1.00 79.50 107 PHE A C 1
ATOM 840 O O . PHE A 1 107 ? 1.353 -8.344 -2.593 1.00 79.50 107 PHE A O 1
ATOM 847 N N . ASP A 1 108 ? -0.309 -7.244 -3.662 1.00 72.12 108 ASP A N 1
ATOM 848 C CA . ASP A 1 108 ? -0.153 -7.918 -4.947 1.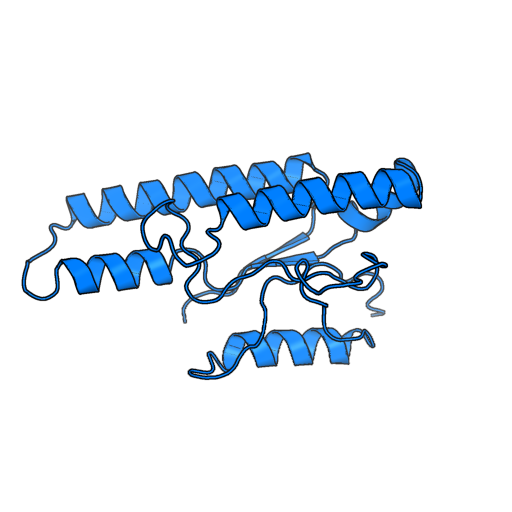00 72.12 108 ASP A CA 1
ATOM 849 C C . ASP A 1 108 ? 1.110 -7.404 -5.653 1.00 72.12 108 ASP A C 1
ATOM 851 O O . ASP A 1 108 ? 1.686 -6.406 -5.229 1.00 72.12 108 ASP A O 1
ATOM 855 N N . ILE A 1 109 ? 1.528 -8.078 -6.727 1.00 68.31 109 ILE A N 1
ATOM 856 C CA . ILE A 1 109 ? 2.733 -7.782 -7.522 1.00 68.31 109 ILE A CA 1
ATOM 857 C C . ILE A 1 109 ? 2.962 -6.263 -7.682 1.00 68.31 109 ILE A C 1
ATOM 859 O O . ILE A 1 109 ? 2.362 -5.607 -8.539 1.00 68.31 109 ILE A O 1
ATOM 863 N N . ILE A 1 110 ? 3.855 -5.704 -6.861 1.00 67.94 110 ILE A N 1
ATOM 864 C CA . ILE A 1 110 ? 4.181 -4.276 -6.864 1.00 67.94 110 ILE A CA 1
ATOM 865 C C . ILE A 1 110 ? 5.317 -4.034 -7.864 1.00 67.94 110 ILE A C 1
ATOM 867 O O . ILE A 1 110 ? 6.289 -4.784 -7.888 1.00 67.94 110 ILE A O 1
ATOM 871 N N . GLY A 1 111 ? 5.212 -3.001 -8.704 1.00 71.06 111 GLY A N 1
ATOM 872 C CA . GLY A 1 111 ? 6.249 -2.664 -9.691 1.00 71.06 111 GLY A CA 1
ATOM 873 C C . GLY A 1 111 ? 6.197 -3.478 -10.992 1.00 71.06 111 GLY A C 1
ATOM 874 O O . GLY A 1 111 ? 6.885 -3.151 -11.958 1.00 71.06 111 GLY A O 1
ATOM 875 N N . GLY A 1 112 ? 5.356 -4.518 -11.067 1.00 80.75 112 GLY A N 1
ATOM 876 C CA . GLY A 1 112 ? 5.215 -5.335 -12.277 1.00 80.75 112 GLY A CA 1
ATOM 877 C C . GLY A 1 112 ? 4.679 -4.539 -13.470 1.00 80.75 112 GLY A C 1
ATOM 878 O O . GLY A 1 112 ? 5.176 -4.680 -14.586 1.00 80.75 112 GLY A O 1
ATOM 879 N N . ASN A 1 113 ? 3.711 -3.646 -13.238 1.00 81.31 113 ASN A N 1
ATOM 880 C CA . ASN A 1 113 ? 3.175 -2.782 -14.293 1.00 81.31 113 ASN A CA 1
ATOM 881 C C . ASN A 1 113 ? 4.202 -1.755 -14.777 1.00 81.31 113 ASN A C 1
ATOM 883 O O . ASN A 1 113 ? 4.246 -1.481 -15.975 1.00 81.31 113 ASN A O 1
ATOM 887 N N . ASP A 1 114 ? 5.044 -1.233 -13.881 1.00 86.06 114 ASP A N 1
ATOM 888 C CA . ASP A 1 114 ? 6.154 -0.338 -14.218 1.00 86.06 114 ASP A CA 1
ATOM 889 C C . ASP A 1 114 ? 7.165 -1.038 -15.130 1.00 86.06 114 ASP A C 1
ATOM 891 O O . ASP A 1 114 ? 7.613 -0.455 -16.117 1.00 86.06 114 ASP A O 1
ATOM 895 N N . TYR A 1 115 ? 7.486 -2.305 -14.844 1.00 84.50 115 TYR A N 1
ATOM 896 C CA . TYR A 1 115 ? 8.384 -3.101 -15.680 1.00 84.50 115 TYR A CA 1
ATOM 897 C C . TYR A 1 115 ? 7.774 -3.440 -17.043 1.00 84.50 115 TYR A C 1
ATOM 899 O O . TYR A 1 115 ? 8.425 -3.295 -18.077 1.00 84.50 115 TYR A O 1
ATOM 907 N N . VAL A 1 116 ? 6.503 -3.850 -17.068 1.00 85.50 116 VAL A N 1
ATOM 908 C CA . VAL A 1 116 ? 5.784 -4.110 -18.322 1.00 85.50 116 VAL A CA 1
ATOM 909 C C . VAL A 1 116 ? 5.705 -2.843 -19.171 1.00 85.50 116 VAL A C 1
ATOM 911 O O . VAL A 1 116 ? 5.867 -2.924 -20.388 1.00 85.50 116 VAL A O 1
ATOM 914 N N . GLN A 1 117 ? 5.467 -1.678 -18.560 1.00 86.38 117 GLN A N 1
ATOM 915 C CA . GLN A 1 117 ? 5.445 -0.413 -19.290 1.00 86.38 117 GLN A CA 1
ATOM 916 C C . GLN A 1 117 ? 6.826 -0.068 -19.852 1.00 86.38 117 GLN A C 1
ATOM 918 O O . GLN A 1 117 ? 6.926 0.225 -21.039 1.00 86.38 117 GLN A O 1
ATOM 923 N N . LEU A 1 118 ? 7.887 -0.228 -19.054 1.00 88.06 118 LEU A N 1
ATOM 924 C CA . LEU A 1 118 ? 9.263 -0.035 -19.509 1.00 88.06 118 LEU A CA 1
ATOM 925 C C . LEU A 1 118 ? 9.580 -0.870 -20.762 1.00 88.06 118 LEU A C 1
ATOM 927 O O . LEU A 1 118 ? 10.187 -0.361 -21.707 1.00 88.06 118 LEU A O 1
ATOM 931 N N . LEU A 1 119 ? 9.179 -2.145 -20.780 1.00 87.38 119 LEU A N 1
ATOM 932 C CA . LEU A 1 119 ? 9.385 -3.022 -21.936 1.00 87.38 119 LEU A CA 1
ATOM 933 C C . LEU A 1 119 ? 8.569 -2.572 -23.154 1.00 87.38 119 LEU A C 1
ATOM 935 O O . LEU A 1 119 ? 9.085 -2.597 -24.269 1.00 87.38 119 LEU A O 1
ATOM 939 N N . LYS A 1 120 ? 7.320 -2.136 -22.955 1.00 86.75 120 LYS A N 1
ATOM 940 C CA . LYS A 1 120 ? 6.457 -1.637 -24.038 1.00 86.75 120 LYS A CA 1
ATOM 941 C C . LYS A 1 120 ? 7.017 -0.373 -24.684 1.00 86.75 120 LYS A C 1
ATOM 943 O O . LYS A 1 120 ? 7.091 -0.309 -25.909 1.00 86.75 120 LYS A O 1
ATOM 948 N N . ASP A 1 121 ? 7.468 0.584 -23.879 1.00 86.75 121 ASP A N 1
ATOM 949 C CA . ASP A 1 121 ? 8.016 1.858 -24.365 1.00 86.75 121 ASP A CA 1
ATOM 950 C C . ASP A 1 121 ? 9.337 1.670 -25.135 1.00 86.75 121 ASP A C 1
ATOM 952 O O . ASP A 1 121 ? 9.755 2.530 -25.912 1.00 86.75 121 ASP A O 1
ATOM 956 N N . ASN A 1 122 ? 9.988 0.518 -24.949 1.00 85.88 122 ASN A N 1
ATOM 957 C CA . ASN A 1 122 ? 11.281 0.179 -25.534 1.00 85.88 122 ASN A CA 1
ATOM 958 C C . ASN A 1 122 ? 11.242 -1.102 -26.378 1.00 85.88 122 ASN A C 1
ATOM 960 O O . ASN A 1 122 ? 12.275 -1.740 -26.558 1.00 85.88 122 ASN A O 1
ATOM 964 N N . ILE A 1 123 ? 10.084 -1.473 -26.931 1.00 83.88 123 ILE A N 1
ATOM 965 C CA . ILE A 1 123 ? 9.891 -2.763 -27.619 1.00 83.88 123 ILE A CA 1
ATOM 966 C C . ILE A 1 123 ? 10.889 -3.022 -28.766 1.00 83.88 123 ILE A C 1
ATOM 968 O O . ILE A 1 123 ? 11.252 -4.164 -29.020 1.00 83.88 123 ILE A O 1
ATOM 972 N N . ASN A 1 124 ? 11.392 -1.955 -29.399 1.00 84.06 124 ASN A N 1
ATOM 973 C CA . ASN A 1 124 ? 12.371 -2.006 -30.493 1.00 84.06 124 ASN A CA 1
ATOM 974 C C . ASN A 1 124 ? 13.758 -1.463 -30.096 1.00 84.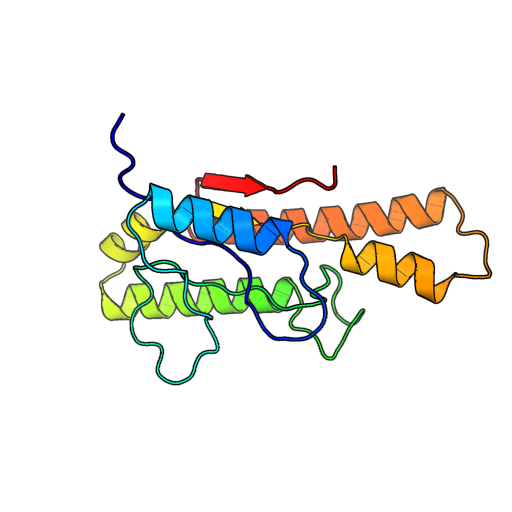06 124 ASN A C 1
ATOM 976 O O . ASN A 1 124 ? 14.553 -1.102 -30.963 1.00 84.06 124 ASN A O 1
ATOM 980 N N . LYS A 1 125 ? 14.046 -1.331 -28.796 1.00 84.25 125 LYS A N 1
ATOM 981 C CA . LYS A 1 125 ? 15.295 -0.754 -28.284 1.00 84.25 125 LYS A CA 1
ATOM 982 C C . LYS A 1 125 ? 15.961 -1.704 -27.296 1.00 84.25 125 LYS A C 1
ATOM 984 O O . LYS A 1 125 ? 15.324 -2.237 -26.391 1.00 84.25 125 LYS A O 1
ATOM 989 N N . THR A 1 126 ? 17.278 -1.846 -27.405 1.00 82.31 126 THR A N 1
ATOM 990 C CA . THR A 1 126 ? 18.061 -2.510 -26.360 1.00 82.31 126 THR A CA 1
ATOM 991 C C . THR A 1 126 ? 18.131 -1.597 -25.144 1.00 82.31 126 THR A C 1
ATOM 993 O O . THR A 1 126 ? 18.808 -0.572 -25.157 1.00 82.31 126 THR A O 1
ATOM 996 N N . ILE A 1 127 ? 17.438 -1.976 -24.075 1.00 83.94 127 ILE A N 1
ATOM 997 C CA . ILE A 1 127 ? 17.564 -1.291 -22.791 1.00 83.94 127 ILE A CA 1
ATOM 998 C C . ILE A 1 127 ? 18.870 -1.752 -22.138 1.00 83.94 127 ILE A C 1
ATOM 1000 O O . ILE A 1 127 ? 19.041 -2.949 -21.878 1.00 83.94 127 ILE A O 1
ATOM 1004 N N . SER A 1 128 ? 19.780 -0.815 -21.865 1.00 89.31 128 SER A N 1
ATOM 1005 C CA . SER A 1 128 ? 21.056 -1.138 -21.225 1.00 89.31 128 SER A CA 1
ATOM 1006 C C . SER A 1 128 ? 20.839 -1.730 -19.821 1.00 89.31 128 SER A C 1
ATOM 1008 O O . SER A 1 128 ? 19.895 -1.337 -19.125 1.00 89.31 128 SER A O 1
ATOM 1010 N N . PRO A 1 129 ? 21.704 -2.657 -19.364 1.00 88.44 129 PRO A N 1
ATOM 1011 C CA . PRO A 1 129 ? 21.615 -3.208 -18.012 1.00 88.44 129 PRO A CA 1
ATOM 1012 C C . PRO A 1 129 ? 21.627 -2.126 -16.925 1.00 88.44 129 PRO A C 1
ATOM 1014 O O . PRO A 1 129 ? 20.808 -2.175 -16.013 1.00 88.44 129 PRO A O 1
ATOM 1017 N N . ALA A 1 130 ? 22.476 -1.104 -17.079 1.00 90.19 130 ALA A N 1
ATOM 1018 C CA . ALA A 1 130 ? 22.570 0.014 -16.142 1.00 90.19 130 ALA A CA 1
ATOM 1019 C C . ALA A 1 130 ? 21.260 0.814 -16.044 1.00 90.19 130 ALA A C 1
ATOM 1021 O O . ALA A 1 130 ? 20.827 1.160 -14.948 1.00 90.19 130 ALA A O 1
ATOM 1022 N N . PHE A 1 131 ? 20.586 1.069 -17.171 1.00 89.06 131 PHE A N 1
ATOM 1023 C CA . PHE A 1 131 ? 19.298 1.764 -17.151 1.00 89.06 131 PHE A CA 1
ATOM 1024 C C . PHE A 1 131 ? 18.210 0.922 -16.474 1.00 89.06 131 PHE A C 1
ATOM 1026 O O . PHE A 1 131 ? 17.462 1.440 -15.646 1.00 89.06 131 PHE A O 1
ATOM 1033 N N . LYS A 1 132 ? 18.146 -0.387 -16.773 1.00 87.62 132 LYS A N 1
ATOM 1034 C CA . LYS A 1 132 ? 17.214 -1.303 -16.088 1.00 87.62 132 LYS A CA 1
ATOM 1035 C C . LYS A 1 132 ? 17.446 -1.302 -14.580 1.00 87.62 132 LYS A C 1
ATOM 1037 O O . LYS A 1 132 ? 16.482 -1.270 -13.823 1.00 87.62 132 LYS A O 1
ATOM 1042 N N . GLU A 1 133 ? 18.705 -1.333 -14.152 1.00 89.69 133 GLU A N 1
ATOM 1043 C CA . GLU A 1 133 ? 19.065 -1.317 -12.737 1.00 89.69 133 GLU A CA 1
ATOM 1044 C C . GLU A 1 133 ? 18.613 -0.023 -12.051 1.00 89.69 133 GLU A C 1
ATOM 1046 O O . GLU A 1 133 ? 17.980 -0.085 -10.998 1.00 89.69 133 GLU A O 1
ATOM 1051 N N . LEU A 1 134 ? 18.880 1.139 -12.654 1.00 91.88 134 LEU A N 1
ATOM 1052 C CA . LEU A 1 134 ? 18.446 2.433 -12.119 1.00 91.88 134 LEU A CA 1
ATOM 1053 C C . LEU A 1 134 ? 16.922 2.508 -11.987 1.00 91.88 134 LEU A C 1
ATOM 1055 O O . LEU A 1 134 ? 16.418 2.877 -10.929 1.00 91.88 134 LEU A O 1
ATOM 1059 N N . TYR A 1 135 ? 16.196 2.071 -13.016 1.00 89.75 135 TYR A N 1
ATOM 1060 C CA . TYR A 1 135 ? 14.735 2.051 -13.005 1.00 89.75 135 TYR A CA 1
ATOM 1061 C C . TYR A 1 135 ? 14.175 1.110 -11.920 1.00 89.75 135 TYR A C 1
ATOM 1063 O O . TYR A 1 135 ? 13.261 1.470 -11.181 1.00 89.75 135 TYR A O 1
ATOM 1071 N N . MET A 1 136 ? 14.764 -0.081 -11.749 1.00 89.25 136 MET A N 1
ATOM 1072 C CA . MET A 1 136 ? 14.393 -1.000 -10.662 1.00 89.25 136 MET A CA 1
ATOM 1073 C C . MET A 1 136 ? 14.691 -0.415 -9.278 1.00 89.25 136 MET A C 1
ATOM 1075 O O . MET A 1 136 ? 13.884 -0.565 -8.360 1.00 89.25 136 MET A O 1
ATOM 1079 N N . ARG A 1 137 ? 15.834 0.261 -9.111 1.00 91.75 137 ARG A N 1
ATOM 1080 C CA . ARG A 1 137 ? 16.200 0.925 -7.851 1.00 91.75 137 ARG A CA 1
ATOM 1081 C C . ARG A 1 137 ? 15.202 2.017 -7.484 1.00 91.75 137 ARG A C 1
ATOM 1083 O O . ARG A 1 137 ? 14.857 2.130 -6.310 1.00 91.75 137 ARG A O 1
ATOM 1090 N N . GLU A 1 138 ? 14.716 2.773 -8.462 1.00 91.81 138 GLU A N 1
ATOM 1091 C CA . GLU A 1 138 ? 13.698 3.801 -8.246 1.00 91.81 138 GLU A CA 1
ATOM 1092 C C . GLU A 1 138 ? 12.374 3.192 -7.762 1.00 91.81 138 GLU A C 1
ATOM 1094 O O . GLU A 1 138 ? 11.834 3.609 -6.734 1.00 91.81 138 GLU A O 1
ATOM 1099 N N . ILE A 1 139 ? 11.903 2.133 -8.430 1.00 89.56 139 ILE A N 1
ATOM 1100 C CA . ILE A 1 139 ? 10.703 1.388 -8.021 1.00 89.56 139 ILE A CA 1
ATOM 1101 C C . ILE A 1 139 ? 10.858 0.863 -6.589 1.00 89.56 139 ILE A C 1
ATOM 1103 O O . ILE A 1 139 ? 10.006 1.116 -5.737 1.00 89.56 139 ILE A O 1
ATOM 1107 N N . LEU A 1 140 ? 11.954 0.161 -6.289 1.00 90.12 140 LEU A N 1
ATOM 1108 C CA . LEU A 1 140 ? 12.201 -0.403 -4.957 1.00 90.12 140 LEU A CA 1
ATOM 1109 C C . LEU A 1 140 ? 12.331 0.683 -3.878 1.00 90.12 140 LEU A C 1
ATOM 1111 O O . LEU A 1 140 ? 11.868 0.489 -2.748 1.00 90.12 140 LEU A O 1
ATOM 1115 N N . GLY A 1 141 ? 12.925 1.828 -4.222 1.00 92.75 141 GLY A N 1
ATOM 1116 C CA . GLY A 1 141 ? 13.016 2.998 -3.353 1.00 92.75 141 GLY A CA 1
ATOM 1117 C C . GLY A 1 141 ? 11.636 3.529 -2.971 1.00 92.75 141 GLY A C 1
ATOM 1118 O O . GLY A 1 141 ? 11.338 3.661 -1.782 1.00 92.75 141 GLY A O 1
ATOM 1119 N N . ASN A 1 142 ? 10.761 3.735 -3.957 1.00 90.88 142 ASN A N 1
ATOM 1120 C CA . ASN A 1 142 ? 9.393 4.199 -3.722 1.00 90.88 142 ASN A CA 1
ATOM 1121 C C . ASN A 1 142 ? 8.557 3.174 -2.947 1.00 90.88 142 ASN A C 1
ATOM 1123 O O . ASN A 1 142 ? 7.905 3.535 -1.965 1.00 90.88 142 ASN A O 1
ATOM 1127 N N . ILE A 1 143 ? 8.649 1.880 -3.279 1.00 89.75 143 ILE A N 1
ATOM 1128 C CA . ILE A 1 143 ? 8.005 0.816 -2.487 1.00 89.75 143 ILE A CA 1
ATOM 1129 C C . ILE A 1 143 ? 8.442 0.905 -1.022 1.00 89.75 143 ILE A C 1
ATOM 1131 O O . ILE A 1 143 ? 7.605 0.895 -0.120 1.00 89.75 143 ILE A O 1
ATOM 1135 N N . SER A 1 144 ? 9.745 1.051 -0.773 1.00 91.94 144 SER A N 1
ATOM 1136 C CA . SER A 1 144 ? 10.289 1.150 0.584 1.00 91.94 144 SER A CA 1
ATOM 1137 C C . SER A 1 144 ? 9.746 2.363 1.346 1.00 91.94 144 SER A C 1
ATOM 1139 O O . SER A 1 144 ? 9.445 2.253 2.537 1.00 91.94 144 SER A O 1
ATOM 1141 N N . ILE A 1 145 ? 9.590 3.513 0.683 1.00 93.81 145 ILE A N 1
ATOM 1142 C CA . ILE A 1 145 ? 9.006 4.730 1.273 1.00 93.81 145 ILE A CA 1
ATOM 1143 C C . ILE A 1 145 ? 7.544 4.496 1.675 1.00 93.81 145 ILE A C 1
ATOM 1145 O O . ILE A 1 145 ? 7.137 4.829 2.794 1.00 93.81 145 ILE A O 1
ATOM 1149 N N . HIS A 1 146 ? 6.754 3.881 0.798 1.00 89.25 146 HIS A N 1
ATOM 1150 C CA . HIS A 1 146 ? 5.345 3.596 1.062 1.00 89.25 146 HIS A CA 1
ATOM 1151 C C . HIS A 1 146 ? 5.148 2.525 2.142 1.00 89.25 146 HIS A C 1
ATOM 1153 O O . HIS A 1 146 ? 4.281 2.668 3.004 1.00 89.25 146 HIS A O 1
ATOM 1159 N N . LEU A 1 147 ? 5.990 1.490 2.181 1.00 91.00 147 LEU A N 1
ATOM 1160 C CA . LEU A 1 147 ? 5.959 0.497 3.257 1.00 91.00 147 LEU A CA 1
ATOM 1161 C C . LEU A 1 147 ? 6.294 1.123 4.614 1.00 91.00 147 LEU A C 1
ATOM 1163 O O . LEU A 1 147 ? 5.588 0.876 5.593 1.00 91.00 147 LEU A O 1
ATOM 1167 N N . LYS A 1 148 ? 7.315 1.989 4.668 1.00 93.94 148 LYS A N 1
ATOM 1168 C CA . LYS A 1 148 ? 7.637 2.767 5.876 1.00 93.94 148 LYS A CA 1
ATOM 1169 C C . LYS A 1 148 ? 6.475 3.658 6.295 1.00 93.94 148 LYS A C 1
ATOM 1171 O O . LYS A 1 148 ? 6.175 3.748 7.479 1.00 93.94 148 LYS A O 1
ATOM 1176 N N . THR A 1 149 ? 5.789 4.269 5.334 1.00 92.44 149 THR A N 1
ATOM 1177 C CA . THR A 1 149 ? 4.580 5.054 5.598 1.00 92.44 149 THR A CA 1
ATOM 1178 C C . THR A 1 149 ? 3.507 4.214 6.289 1.00 92.44 149 THR A C 1
ATOM 1180 O O . THR A 1 149 ? 3.024 4.596 7.351 1.00 92.44 149 THR A O 1
ATOM 1183 N N . ILE A 1 150 ? 3.179 3.041 5.744 1.00 90.69 150 ILE A N 1
ATOM 1184 C CA . ILE A 1 150 ? 2.162 2.152 6.323 1.00 90.69 150 ILE A CA 1
ATOM 1185 C C . ILE A 1 150 ? 2.588 1.656 7.712 1.00 90.69 150 ILE A C 1
ATOM 1187 O O . ILE A 1 150 ? 1.768 1.571 8.628 1.00 90.69 150 ILE A O 1
ATOM 1191 N N . TYR A 1 151 ? 3.878 1.373 7.895 1.00 93.00 151 TYR A N 1
ATOM 1192 C CA . TYR A 1 151 ? 4.431 0.997 9.192 1.00 93.00 151 TYR A CA 1
ATOM 1193 C C . TYR A 1 151 ? 4.295 2.118 10.235 1.00 93.00 151 TYR A C 1
ATOM 1195 O O . TYR A 1 151 ? 3.868 1.865 11.367 1.00 93.00 151 TYR A O 1
ATOM 1203 N N . ASN A 1 152 ? 4.601 3.359 9.854 1.00 94.75 152 ASN A N 1
ATOM 1204 C CA . ASN A 1 152 ? 4.501 4.527 10.731 1.00 94.75 152 ASN A CA 1
ATOM 1205 C C . ASN A 1 152 ? 3.053 4.817 11.148 1.00 94.75 152 ASN A C 1
ATOM 1207 O O . ASN A 1 152 ? 2.815 5.231 12.279 1.00 94.75 152 ASN A O 1
ATOM 1211 N N . GLU A 1 153 ? 2.085 4.514 10.284 1.00 91.25 153 GLU A N 1
ATOM 1212 C CA . GLU A 1 153 ? 0.654 4.606 10.603 1.00 91.25 153 GLU A CA 1
ATOM 1213 C C . GLU A 1 153 ? 0.143 3.476 11.517 1.00 91.25 153 GLU A C 1
ATOM 1215 O O . GLU A 1 153 ? -1.012 3.489 11.940 1.00 91.25 153 GLU A O 1
ATOM 1220 N N . GLY A 1 154 ? 0.995 2.504 11.858 1.00 89.75 154 GLY A N 1
ATOM 1221 C CA . GLY A 1 154 ? 0.688 1.432 12.807 1.00 89.75 154 GLY A CA 1
ATOM 1222 C C . GLY A 1 154 ? 0.600 0.037 12.195 1.00 89.75 154 GLY A C 1
ATOM 1223 O O . GLY A 1 154 ? 0.375 -0.917 12.936 1.00 89.75 154 GLY A O 1
ATOM 1224 N N . GLY A 1 155 ? 0.806 -0.119 10.884 1.00 88.88 155 GLY A N 1
ATOM 1225 C CA . GLY A 1 155 ? 0.796 -1.430 10.236 1.00 88.88 155 GLY A CA 1
ATOM 1226 C C . GLY A 1 155 ? 1.961 -2.316 10.685 1.00 88.88 155 GLY A C 1
ATOM 1227 O O . GLY A 1 155 ? 3.084 -1.839 10.861 1.00 88.88 155 GLY A O 1
ATOM 1228 N N . ARG A 1 156 ? 1.709 -3.611 10.916 1.00 89.44 156 ARG A 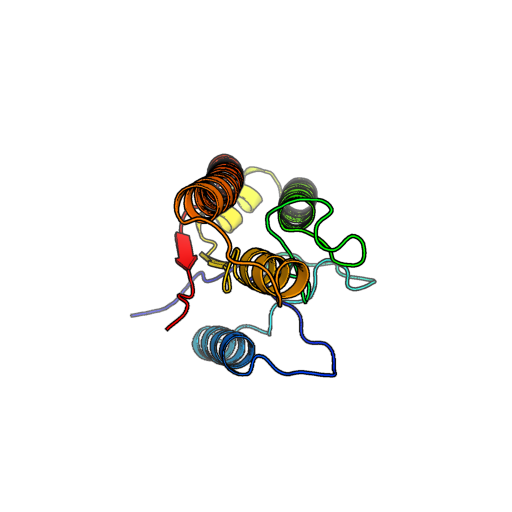N 1
ATOM 1229 C CA . ARG A 1 156 ? 2.726 -4.538 11.461 1.00 89.44 156 ARG A CA 1
ATOM 1230 C C . ARG A 1 156 ? 2.916 -5.827 10.672 1.00 89.44 156 ARG A C 1
ATOM 1232 O O . ARG A 1 156 ? 4.026 -6.347 10.655 1.00 89.44 156 ARG A O 1
ATOM 1239 N N . LYS A 1 157 ? 1.875 -6.356 10.029 1.00 87.00 157 LYS A N 1
ATOM 1240 C CA . LYS A 1 157 ? 1.931 -7.662 9.355 1.00 87.00 157 LYS A CA 1
ATOM 1241 C C . LYS A 1 157 ? 1.846 -7.463 7.845 1.00 87.00 157 LYS A C 1
ATOM 1243 O O . LYS A 1 157 ? 0.771 -7.167 7.344 1.00 87.00 157 LYS A O 1
ATOM 1248 N N . PHE A 1 158 ? 2.950 -7.622 7.127 1.00 84.81 158 PHE A N 1
ATOM 1249 C CA . PHE A 1 158 ? 3.019 -7.393 5.680 1.00 84.81 158 PHE A CA 1
ATOM 1250 C C . PHE A 1 158 ? 3.156 -8.729 4.947 1.00 84.81 158 PHE A C 1
ATOM 1252 O O . PHE A 1 158 ? 3.978 -9.559 5.329 1.00 84.81 158 PHE A O 1
ATOM 1259 N N . ALA A 1 159 ? 2.355 -8.934 3.906 1.00 82.25 159 ALA A N 1
ATOM 1260 C CA . ALA A 1 159 ? 2.404 -10.096 3.031 1.00 82.25 159 ALA A CA 1
ATOM 1261 C C . ALA A 1 159 ? 2.611 -9.628 1.588 1.00 82.25 159 ALA A C 1
ATOM 1263 O O . ALA A 1 159 ? 1.920 -8.724 1.121 1.00 82.25 159 ALA A O 1
ATOM 1264 N N . PHE A 1 160 ? 3.552 -10.255 0.886 1.00 79.00 160 PHE A N 1
ATOM 1265 C CA . PHE A 1 160 ? 3.911 -9.906 -0.486 1.00 79.00 160 PHE A CA 1
ATOM 1266 C C . PHE A 1 160 ? 3.671 -11.098 -1.401 1.00 79.00 160 PHE A C 1
ATOM 1268 O O . PHE A 1 160 ? 4.146 -12.201 -1.122 1.00 79.00 160 PHE A O 1
ATOM 1275 N N . GLN A 1 161 ? 2.959 -10.875 -2.503 1.00 72.38 161 GLN A N 1
ATOM 1276 C CA . GLN A 1 161 ? 2.886 -11.847 -3.585 1.00 72.38 161 GLN A CA 1
ATOM 1277 C C . GLN A 1 161 ? 4.075 -11.645 -4.529 1.00 72.38 161 GLN A C 1
ATOM 1279 O O . GLN A 1 161 ? 4.242 -10.567 -5.099 1.00 72.38 161 GLN A O 1
ATOM 1284 N N . ASN A 1 162 ? 4.897 -12.682 -4.702 1.00 64.12 162 ASN A N 1
ATOM 1285 C CA . ASN A 1 162 ? 6.002 -12.642 -5.654 1.00 64.12 162 ASN A CA 1
ATOM 1286 C C . ASN A 1 162 ? 5.519 -12.894 -7.095 1.00 64.12 162 ASN A C 1
ATOM 1288 O O . ASN A 1 162 ? 4.517 -13.581 -7.316 1.00 64.12 162 ASN A O 1
ATOM 1292 N N . LEU A 1 163 ? 6.274 -12.375 -8.064 1.00 53.78 163 LEU A N 1
ATOM 1293 C CA . LEU A 1 163 ? 6.271 -12.862 -9.441 1.00 53.78 163 LEU A CA 1
ATOM 1294 C C . LEU A 1 163 ? 6.981 -14.221 -9.431 1.00 53.78 163 LEU A C 1
ATOM 1296 O O . LEU A 1 163 ? 8.176 -14.281 -9.150 1.00 53.78 163 LEU A O 1
ATOM 1300 N N . GLY A 1 164 ? 6.217 -15.300 -9.604 1.00 42.50 164 GLY A N 1
ATOM 1301 C CA . GLY A 1 164 ? 6.769 -16.648 -9.770 1.00 42.50 164 GLY A CA 1
ATOM 1302 C C . GLY A 1 164 ? 7.613 -16.773 -11.029 1.00 42.50 164 GLY A C 1
ATOM 1303 O O . GLY A 1 164 ? 7.330 -16.026 -11.995 1.00 42.50 164 GLY A O 1
#

Foldseek 3Di:
DDDDFEAAEADDDDDDDDPPVSVVVQVVVCVVNVADRADELPDPPDDDPLRYHYQYWPLAALDPPLDPVICHPVNSLVSVVVVLVVQCVPPNDVVSLVNQQSYEHEDEPYRPSVVVSVCVVAVPHDDDPVNVVVSVVVSVVSVVVSVVSSVVSRHDHYHYDDDD

Radius of gyration: 16.91 Å; chains: 1; bounding box: 44×32×51 Å

Secondary structure (DSSP, 8-state):
--------B-----SSS--HHHHHHHHHHHHHHT-PPPEETT-TT----TT-EE---TT--SSTTSSTTS--HHHHHHHHHHHHHHHHHHH-HHHHHHHHHH-EEEE-SSSHHHHHHHHHHTTTS---HHHHHHHHHHHHHHHHHHHHHHHHTT--EEEE----

Organism: Opuntia streptacantha (NCBI:txid393608)

pLDDT: mean 77.3, std 18.12, range [23.06, 94.75]

Sequence (164 aa):
VLFRSLRLMLSQRLLQGIHHSAFLLKLFISQSAGLPLPEPYLRPGLKTYTNGINFASASACVLVGVRPAAIDFTAQVEYFREMIQKMKQQMGQEKANNVISQAVYLFDIIGGNDYVQLLKDNINKTISPAFKELYMREILGNISIHLKTIYNEGGRKFAFQNLG